Protein AF-A0A357ZXC1-F1 (afdb_monomer_lite)

Radius of gyration: 16.06 Å; chains: 1; bounding box: 36×39×37 Å

Structure (mmCIF, N/CA/C/O backbone):
data_AF-A0A357ZXC1-F1
#
_entry.id   AF-A0A357ZXC1-F1
#
loop_
_atom_site.group_PDB
_atom_site.id
_atom_site.type_symbol
_atom_site.label_atom_id
_atom_site.label_alt_id
_atom_site.label_comp_id
_atom_site.label_asym_id
_atom_site.label_entity_id
_atom_site.label_seq_id
_atom_site.pdbx_PDB_ins_code
_atom_site.Cartn_x
_atom_site.Cartn_y
_atom_site.Cartn_z
_atom_site.occupancy
_atom_site.B_iso_or_equiv
_atom_site.auth_seq_id
_atom_site.auth_comp_id
_atom_site.auth_asym_id
_atom_site.auth_atom_id
_atom_site.pdbx_PDB_model_num
ATOM 1 N N . MET A 1 1 ? -5.281 17.455 4.043 1.00 81.44 1 MET A N 1
ATOM 2 C CA . MET A 1 1 ? -5.307 15.978 4.121 1.00 81.44 1 MET A CA 1
ATOM 3 C C . MET A 1 1 ? -6.714 15.536 3.765 1.00 81.44 1 MET A C 1
ATOM 5 O O . MET A 1 1 ? -7.641 16.055 4.370 1.00 81.44 1 MET A O 1
ATOM 9 N N . ARG A 1 2 ? -6.877 14.671 2.762 1.00 89.44 2 ARG A N 1
ATOM 10 C CA . ARG A 1 2 ? -8.173 14.086 2.393 1.00 89.44 2 ARG A CA 1
ATOM 11 C C . ARG A 1 2 ? -8.197 12.645 2.894 1.00 89.44 2 ARG A C 1
ATOM 13 O O . ARG A 1 2 ? -7.183 11.958 2.788 1.00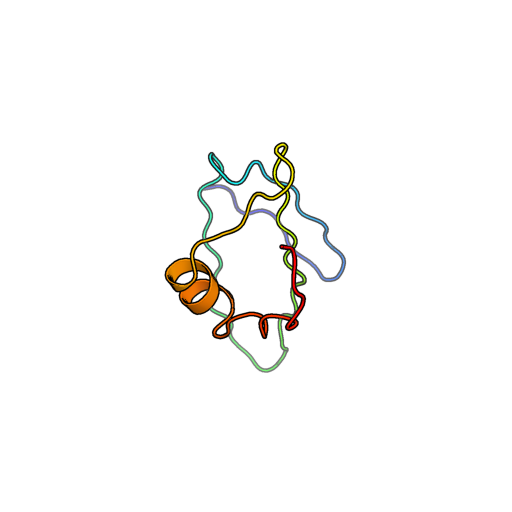 89.44 2 ARG A O 1
ATOM 20 N N . THR A 1 3 ? -9.318 12.226 3.463 1.00 92.19 3 THR A N 1
ATOM 21 C CA . THR A 1 3 ? -9.526 10.852 3.923 1.00 92.19 3 THR A CA 1
ATOM 22 C C . THR A 1 3 ? -10.516 10.198 2.980 1.00 92.19 3 THR A C 1
ATOM 24 O O . THR A 1 3 ? -11.629 10.699 2.831 1.00 92.19 3 THR A O 1
ATOM 27 N N . GLU A 1 4 ? -10.117 9.099 2.349 1.00 91.81 4 GLU A N 1
ATOM 28 C CA . GLU A 1 4 ? -11.050 8.287 1.574 1.00 91.81 4 GLU A CA 1
ATOM 29 C C . GLU A 1 4 ? -11.738 7.273 2.492 1.00 91.81 4 GLU A C 1
ATOM 31 O O . GLU A 1 4 ? -11.059 6.637 3.307 1.00 91.81 4 GLU A O 1
ATOM 36 N N . PRO A 1 5 ? -13.064 7.096 2.380 1.00 90.69 5 PRO A N 1
ATOM 37 C CA . PRO A 1 5 ? -13.751 6.030 3.086 1.00 90.69 5 PRO A CA 1
ATOM 38 C C . PRO A 1 5 ? -13.284 4.672 2.553 1.00 90.69 5 PRO A C 1
ATOM 40 O O . PRO A 1 5 ? -13.246 4.440 1.346 1.00 90.69 5 PRO A O 1
ATOM 43 N N . MET A 1 6 ? -12.956 3.763 3.468 1.00 91.94 6 MET A N 1
ATOM 44 C CA . MET A 1 6 ? -12.576 2.390 3.151 1.00 91.94 6 MET A CA 1
ATOM 45 C C . MET A 1 6 ? -13.439 1.447 3.987 1.00 91.94 6 MET A C 1
ATOM 47 O O . MET A 1 6 ? -13.243 1.311 5.194 1.00 91.94 6 MET A O 1
ATOM 51 N N . THR A 1 7 ? -14.420 0.824 3.341 1.00 93.31 7 THR A N 1
ATOM 52 C CA . THR A 1 7 ? -15.312 -0.177 3.937 1.00 93.31 7 THR A CA 1
ATOM 53 C C . THR A 1 7 ? -14.964 -1.565 3.394 1.00 93.31 7 THR A C 1
ATOM 55 O O . THR A 1 7 ? -14.269 -1.672 2.379 1.00 93.31 7 THR A O 1
ATOM 58 N N . PRO A 1 8 ? -15.427 -2.661 4.023 1.00 95.12 8 PRO A N 1
ATOM 59 C CA . PRO A 1 8 ? -15.285 -3.989 3.435 1.00 95.12 8 PRO A CA 1
ATOM 60 C C . P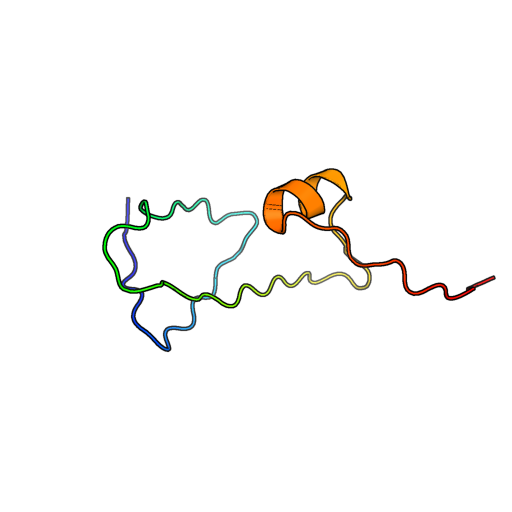RO A 1 8 ? -15.790 -4.009 1.983 1.00 95.12 8 PRO A C 1
ATOM 62 O O . PRO A 1 8 ? -16.877 -3.514 1.694 1.00 95.12 8 PRO A O 1
ATOM 65 N N . GLY A 1 9 ? -14.971 -4.533 1.067 1.00 95.44 9 GLY A N 1
ATOM 66 C CA . GLY A 1 9 ? -15.265 -4.571 -0.370 1.00 95.44 9 GLY A CA 1
ATOM 67 C C . GLY A 1 9 ? -14.832 -3.340 -1.179 1.00 95.44 9 GLY A C 1
ATOM 68 O O . GLY A 1 9 ? -14.919 -3.378 -2.404 1.00 95.44 9 GLY A O 1
ATOM 69 N N . THR A 1 10 ? -14.330 -2.267 -0.557 1.00 96.19 10 THR A N 1
ATOM 70 C CA . THR A 1 10 ? -13.800 -1.112 -1.301 1.00 96.19 10 THR A CA 1
ATOM 71 C C . THR A 1 10 ? -12.545 -1.491 -2.094 1.00 96.19 10 THR A C 1
ATOM 73 O O . THR A 1 10 ? -11.565 -1.973 -1.526 1.00 96.19 10 THR A O 1
ATOM 76 N N . LEU A 1 11 ? -12.542 -1.189 -3.396 1.00 95.50 11 LEU A N 1
ATOM 77 C CA . LEU A 1 11 ? -11.350 -1.202 -4.242 1.00 95.50 11 LEU A CA 1
ATOM 78 C C . LEU A 1 11 ? -10.822 0.229 -4.409 1.00 95.50 11 LEU A C 1
ATOM 80 O O . LEU A 1 11 ? -11.527 1.100 -4.914 1.00 95.50 11 LEU A O 1
ATOM 84 N N . MET A 1 12 ? -9.573 0.463 -4.006 1.00 93.94 12 MET A N 1
ATOM 85 C CA . MET A 1 12 ? -8.898 1.753 -4.158 1.00 93.94 12 MET A CA 1
ATOM 86 C C . MET A 1 12 ? -7.763 1.639 -5.176 1.00 93.94 12 MET A C 1
ATOM 88 O O . MET A 1 12 ? -6.890 0.785 -5.034 1.00 93.94 12 MET A O 1
ATOM 92 N N . LEU A 1 13 ? -7.757 2.520 -6.180 1.00 93.12 13 LEU A N 1
ATOM 93 C CA . LEU A 1 13 ? -6.680 2.643 -7.165 1.00 93.12 13 LEU A CA 1
ATOM 94 C C . LEU A 1 13 ? -5.999 3.998 -6.997 1.00 93.12 13 LEU A C 1
ATOM 96 O O . LEU A 1 13 ? -6.659 5.034 -6.940 1.00 93.12 13 LEU A O 1
ATOM 100 N N . PHE A 1 14 ? -4.671 3.994 -6.955 1.00 91.12 14 PHE A N 1
ATOM 101 C CA . PHE A 1 14 ? -3.872 5.210 -6.865 1.00 91.12 14 PHE A CA 1
ATOM 102 C C . PHE A 1 14 ? -2.562 5.060 -7.640 1.00 91.12 14 PHE A C 1
ATOM 104 O O . PHE A 1 14 ? -2.027 3.963 -7.795 1.00 91.12 14 PHE A O 1
ATOM 111 N N . ASN A 1 15 ? -2.021 6.180 -8.126 1.00 91.00 15 ASN A N 1
ATOM 112 C CA . ASN A 1 15 ? -0.736 6.195 -8.818 1.00 91.00 15 ASN A CA 1
ATOM 113 C C . ASN A 1 15 ? 0.399 6.180 -7.784 1.00 91.00 15 ASN A C 1
ATOM 115 O O . ASN A 1 15 ? 0.768 7.229 -7.249 1.00 91.00 15 ASN A O 1
ATOM 119 N N . GLY A 1 16 ? 0.924 4.989 -7.481 1.00 86.00 16 GLY A N 1
ATOM 120 C CA . GLY A 1 16 ? 1.814 4.745 -6.341 1.00 86.00 16 GLY A CA 1
ATOM 121 C C . GLY A 1 16 ? 2.977 5.731 -6.194 1.00 86.00 16 GLY A C 1
ATOM 122 O O . GLY A 1 16 ? 3.225 6.203 -5.087 1.00 86.00 16 GLY A O 1
ATOM 123 N N . ARG A 1 17 ? 3.646 6.116 -7.292 1.00 85.94 17 ARG A N 1
ATOM 124 C CA . ARG A 1 17 ? 4.815 7.017 -7.240 1.00 85.94 17 ARG A CA 1
ATOM 125 C C . ARG A 1 17 ? 4.476 8.432 -6.756 1.00 85.94 17 ARG A C 1
ATOM 127 O O . ARG A 1 17 ? 5.335 9.091 -6.181 1.00 85.94 17 ARG A O 1
ATOM 134 N N . TRP A 1 18 ? 3.242 8.879 -6.969 1.00 86.81 18 TRP A N 1
ATOM 135 C CA . TRP A 1 18 ? 2.802 10.254 -6.699 1.00 86.81 18 TRP A CA 1
ATOM 136 C C . TRP A 1 18 ? 1.711 10.342 -5.628 1.00 86.81 18 TRP A C 1
ATOM 138 O O . TRP A 1 18 ? 1.168 11.415 -5.384 1.00 86.81 18 TRP A O 1
ATOM 148 N N . SER A 1 19 ? 1.388 9.222 -4.978 1.00 87.31 19 SER A N 1
ATOM 149 C CA . SER A 1 19 ? 0.273 9.118 -4.032 1.00 87.31 19 SER A CA 1
ATOM 150 C C . SER A 1 19 ? 0.782 8.831 -2.626 1.00 87.31 19 SER A C 1
ATOM 152 O O . SER A 1 19 ? 0.630 7.721 -2.111 1.00 87.31 19 SER A O 1
ATOM 154 N N . MET A 1 20 ? 1.410 9.824 -1.992 1.00 91.38 20 MET A N 1
ATOM 155 C CA . MET A 1 20 ? 1.781 9.706 -0.582 1.00 91.38 20 MET A CA 1
ATOM 156 C C . MET A 1 20 ? 0.517 9.535 0.268 1.00 91.38 20 MET A C 1
ATOM 158 O O . MET A 1 20 ? -0.396 10.357 0.215 1.00 91.38 20 MET A O 1
ATOM 162 N N . HIS A 1 21 ? 0.471 8.465 1.055 1.00 92.19 21 HIS A N 1
ATOM 163 C CA . HIS A 1 21 ? -0.670 8.126 1.896 1.00 92.19 21 HIS A CA 1
ATOM 164 C C . HIS A 1 21 ? -0.200 7.573 3.240 1.00 92.19 21 HIS A C 1
ATOM 166 O O . HIS A 1 21 ? 0.924 7.094 3.383 1.00 92.19 21 HIS A O 1
ATOM 172 N N . ARG A 1 22 ? -1.084 7.648 4.233 1.00 92.56 22 ARG A N 1
ATOM 173 C CA . ARG A 1 22 ? -0.909 7.024 5.545 1.00 92.56 22 ARG A CA 1
ATOM 174 C C . ARG A 1 22 ? -2.208 6.346 5.951 1.00 92.56 22 ARG A C 1
ATOM 176 O O . ARG A 1 22 ? -3.282 6.832 5.601 1.00 92.56 22 ARG A O 1
ATOM 183 N N . VAL A 1 23 ? -2.100 5.273 6.719 1.00 92.44 23 VAL A N 1
ATOM 184 C CA . VAL A 1 23 ? -3.242 4.606 7.353 1.00 92.44 23 VAL A CA 1
ATOM 185 C C . VAL A 1 23 ? -3.278 4.953 8.838 1.00 92.44 23 VAL A C 1
ATOM 187 O O . VAL A 1 23 ? -2.252 5.299 9.424 1.00 92.44 23 VAL A O 1
ATOM 190 N N . THR A 1 24 ? -4.460 4.896 9.446 1.00 92.25 24 THR A N 1
ATOM 191 C CA . THR A 1 24 ? -4.582 4.967 10.907 1.00 92.25 24 THR A CA 1
ATOM 192 C C . THR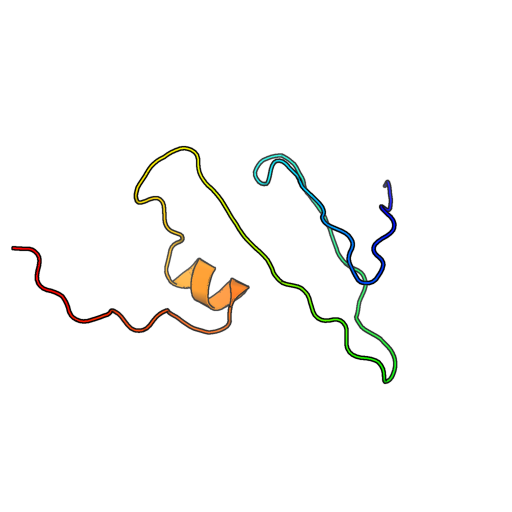 A 1 24 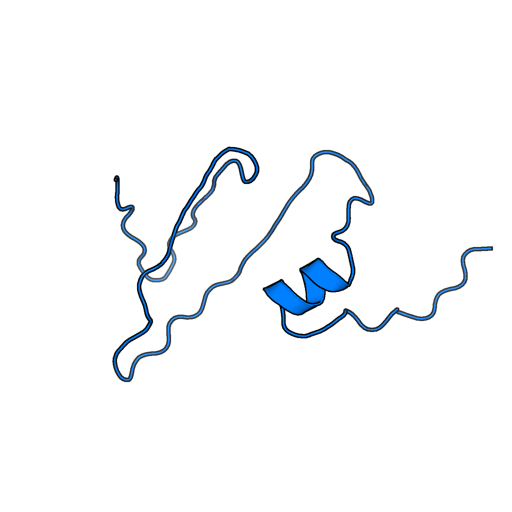? -4.030 3.693 11.541 1.00 92.25 24 THR A C 1
ATOM 194 O O . THR A 1 24 ? -4.014 2.640 10.894 1.00 92.25 24 THR A O 1
ATOM 197 N N . LEU A 1 25 ? -3.640 3.774 12.815 1.00 93.81 25 LEU A N 1
ATOM 198 C CA . LEU A 1 25 ? -3.376 2.585 13.621 1.00 93.81 25 LEU A CA 1
ATOM 199 C C . LEU A 1 25 ? -4.621 1.675 13.627 1.00 93.81 25 LEU A C 1
ATOM 201 O O . LEU A 1 25 ? -5.753 2.155 13.490 1.00 93.81 25 LEU A O 1
ATOM 205 N N . ILE A 1 26 ? -4.401 0.363 13.708 1.00 92.50 26 ILE A N 1
ATOM 206 C CA . ILE A 1 26 ? -5.476 -0.614 13.895 1.00 92.50 26 ILE A CA 1
ATOM 207 C C . ILE A 1 26 ? -5.779 -0.695 15.391 1.00 92.50 26 ILE A C 1
ATOM 209 O O . ILE A 1 26 ? -4.867 -0.906 16.185 1.00 92.50 26 ILE A O 1
ATOM 213 N N . GLU A 1 27 ? -7.047 -0.531 15.755 1.00 94.31 27 GLU A N 1
ATOM 214 C CA . GLU A 1 27 ? -7.538 -0.545 17.136 1.00 94.31 27 GLU A CA 1
ATOM 215 C C . GLU A 1 27 ? -8.798 -1.425 17.225 1.00 94.31 27 GLU A C 1
ATOM 217 O O . GLU A 1 27 ? -9.544 -1.535 16.247 1.00 94.31 27 GLU A O 1
ATOM 222 N N . GLY A 1 28 ? -9.045 -2.023 18.396 1.00 95.62 28 GLY A N 1
ATOM 223 C CA . GLY A 1 28 ? -10.199 -2.891 18.662 1.00 95.62 28 GLY A CA 1
ATOM 224 C C . GLY A 1 28 ? -10.015 -4.357 18.246 1.00 95.62 28 GLY A C 1
ATOM 225 O O . GLY A 1 28 ? -8.945 -4.767 17.800 1.00 95.62 28 GLY A O 1
ATOM 226 N N . ASP A 1 29 ? -11.085 -5.142 18.399 1.00 96.75 29 ASP A N 1
ATOM 227 C CA . ASP A 1 29 ? -11.036 -6.611 18.284 1.00 96.75 29 ASP A CA 1
ATOM 228 C C . ASP A 1 29 ? -11.357 -7.143 16.876 1.00 96.75 29 ASP A C 1
ATOM 230 O O . ASP A 1 29 ? -11.207 -8.335 16.600 1.00 96.75 29 ASP A O 1
ATOM 234 N N . VAL A 1 30 ? -11.817 -6.278 15.964 1.00 93.75 30 VAL A N 1
ATOM 235 C CA . VAL A 1 30 ? -12.180 -6.674 14.596 1.00 93.75 30 VAL A CA 1
ATOM 236 C C . VAL A 1 30 ? -10.974 -6.499 13.666 1.00 93.75 30 VAL A C 1
ATOM 238 O O . VAL A 1 30 ? -10.513 -5.371 13.469 1.00 93.75 30 VAL A O 1
ATOM 241 N N . PRO A 1 31 ? -10.464 -7.571 13.034 1.00 93.81 31 PRO A N 1
ATOM 242 C CA . PRO A 1 31 ? -9.313 -7.472 12.145 1.00 93.81 31 PRO A CA 1
ATOM 243 C C . PRO A 1 31 ? -9.643 -6.719 10.847 1.00 93.81 31 PRO A C 1
ATOM 245 O O . PRO A 1 31 ? -10.711 -6.884 10.254 1.00 93.81 31 PRO A O 1
ATOM 248 N N . ARG A 1 32 ? -8.677 -5.935 10.348 1.00 93.12 32 ARG A N 1
ATOM 249 C CA . ARG A 1 32 ? -8.731 -5.283 9.029 1.00 93.12 32 ARG A CA 1
ATOM 250 C C . ARG A 1 32 ? -7.886 -6.065 8.023 1.00 93.12 32 ARG A C 1
ATOM 252 O O . ARG A 1 32 ? -6.668 -5.908 7.985 1.00 93.12 32 ARG A O 1
ATOM 259 N N . TYR A 1 33 ? -8.530 -6.868 7.182 1.00 93.81 33 TYR A N 1
ATOM 260 C CA . TYR A 1 33 ? -7.856 -7.568 6.086 1.00 93.81 33 TYR A CA 1
ATOM 261 C C . TYR A 1 33 ? -7.806 -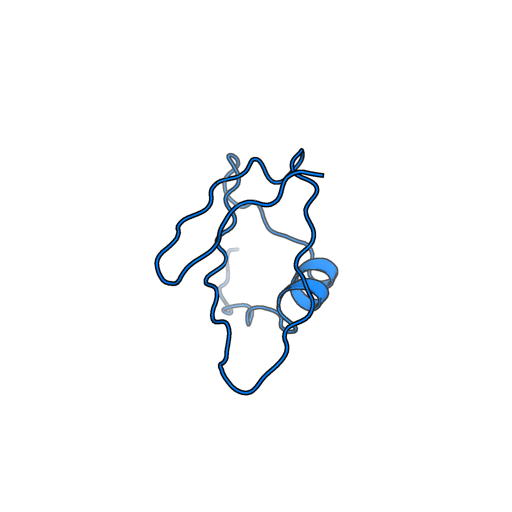6.709 4.820 1.00 93.81 33 TYR A C 1
ATOM 263 O O . TYR A 1 33 ? -8.808 -6.118 4.423 1.00 93.81 33 TYR A O 1
ATOM 271 N N . VAL A 1 34 ? -6.637 -6.657 4.176 1.00 93.19 34 VAL A N 1
ATOM 272 C CA . VAL A 1 34 ? -6.412 -5.916 2.928 1.00 93.19 34 VAL A CA 1
ATOM 273 C C . VAL A 1 34 ? -5.600 -6.782 1.974 1.00 93.19 34 VAL A C 1
ATOM 275 O O . VAL A 1 34 ? -4.529 -7.268 2.332 1.00 93.19 34 VAL A O 1
ATOM 278 N N . ALA A 1 35 ? -6.091 -6.940 0.747 1.00 93.19 35 ALA A N 1
ATOM 279 C CA . ALA A 1 35 ? -5.282 -7.427 -0.360 1.00 93.19 35 ALA A CA 1
ATOM 280 C C . ALA A 1 35 ? -4.615 -6.223 -1.035 1.00 93.19 35 ALA A C 1
ATOM 282 O O . ALA A 1 35 ? -5.302 -5.310 -1.492 1.00 93.19 35 ALA A O 1
ATOM 283 N N . LEU A 1 36 ? -3.282 -6.212 -1.079 1.00 90.50 36 LEU A N 1
ATOM 284 C CA . LEU A 1 36 ? -2.516 -5.160 -1.738 1.00 90.50 36 LEU A CA 1
ATOM 285 C C . LEU A 1 36 ? -1.880 -5.712 -3.010 1.00 90.50 36 LEU A C 1
ATOM 287 O O . LEU A 1 36 ? -1.049 -6.618 -2.954 1.00 90.50 36 LEU A O 1
ATOM 291 N N . LEU A 1 37 ? -2.261 -5.133 -4.143 1.00 90.75 37 LEU A N 1
ATOM 292 C CA . LEU A 1 37 ? -1.708 -5.441 -5.455 1.00 90.75 37 LEU A CA 1
ATOM 293 C C . LEU A 1 37 ? -0.900 -4.235 -5.936 1.00 90.75 37 LEU A C 1
ATOM 295 O O . LEU A 1 37 ? -1.334 -3.093 -5.785 1.00 90.75 37 LEU A O 1
ATOM 299 N N . ALA A 1 38 ? 0.273 -4.491 -6.508 1.00 89.19 38 ALA A N 1
ATOM 300 C CA . ALA A 1 38 ? 1.117 -3.470 -7.112 1.00 89.19 38 ALA A CA 1
ATOM 301 C C . ALA A 1 38 ? 1.400 -3.859 -8.564 1.00 89.19 38 ALA A C 1
ATOM 303 O O . ALA A 1 38 ? 1.720 -5.013 -8.841 1.00 89.19 38 ALA A O 1
ATOM 304 N N . TYR A 1 39 ? 1.283 -2.892 -9.471 1.00 90.31 39 TYR A N 1
ATOM 305 C CA . TYR A 1 39 ? 1.493 -3.081 -10.902 1.00 90.31 39 TYR A CA 1
ATOM 306 C C . TYR A 1 39 ? 2.494 -2.051 -11.413 1.00 90.31 39 TYR A C 1
ATOM 308 O O . TYR A 1 39 ? 2.461 -0.892 -10.994 1.00 90.31 39 TYR A O 1
ATOM 316 N N . ASP A 1 40 ? 3.350 -2.479 -12.334 1.00 91.56 40 ASP A N 1
ATOM 317 C CA . ASP A 1 40 ? 4.227 -1.608 -13.111 1.00 91.56 40 ASP A CA 1
ATOM 318 C C . ASP A 1 40 ? 3.871 -1.742 -14.597 1.00 91.56 40 ASP A C 1
ATOM 320 O O . ASP A 1 40 ? 3.304 -2.747 -15.029 1.00 91.56 40 ASP A O 1
ATOM 324 N N . THR A 1 41 ? 4.183 -0.721 -15.387 1.00 92.06 41 THR A N 1
ATOM 325 C CA . THR A 1 41 ? 4.007 -0.753 -16.841 1.00 92.06 41 THR A CA 1
ATOM 326 C C . THR A 1 41 ? 5.142 -1.498 -17.544 1.00 92.06 41 THR A C 1
ATOM 328 O O . THR A 1 41 ? 5.012 -1.831 -18.722 1.00 92.06 41 THR A O 1
ATOM 331 N N . LYS A 1 42 ? 6.250 -1.776 -16.846 1.00 94.44 42 LYS A N 1
ATOM 332 C CA . LYS A 1 42 ? 7.400 -2.514 -17.374 1.00 94.44 42 LYS A CA 1
ATOM 333 C C . LYS A 1 42 ? 7.391 -3.982 -16.924 1.00 94.44 42 LYS A C 1
ATOM 335 O O . LYS A 1 42 ? 7.388 -4.241 -15.714 1.00 94.44 42 LYS A O 1
ATOM 340 N N . PRO A 1 43 ? 7.467 -4.946 -17.862 1.00 93.81 43 PRO A N 1
ATOM 341 C CA . PRO A 1 43 ? 7.619 -6.361 -17.535 1.00 93.81 43 PRO A CA 1
ATOM 342 C C . PRO A 1 43 ? 8.865 -6.636 -16.688 1.00 93.81 43 PRO A C 1
ATOM 344 O O . PRO A 1 43 ? 9.886 -5.970 -16.847 1.00 93.81 43 PRO A O 1
ATOM 347 N N . GLY A 1 44 ? 8.780 -7.631 -15.801 1.00 90.62 44 GLY A N 1
ATOM 348 C CA . GLY A 1 44 ? 9.903 -8.053 -14.955 1.00 90.62 44 GLY A CA 1
ATOM 349 C C . GLY A 1 44 ? 10.293 -7.062 -13.855 1.00 90.62 44 GLY A C 1
ATOM 350 O O . GLY A 1 44 ? 11.289 -7.284 -13.173 1.00 90.62 44 GLY A O 1
ATOM 351 N N . THR A 1 45 ? 9.535 -5.977 -13.665 1.00 92.50 45 THR A N 1
ATOM 352 C CA . THR A 1 45 ? 9.804 -5.041 -12.573 1.00 92.50 45 THR A CA 1
ATOM 353 C C . THR A 1 45 ? 9.548 -5.710 -11.237 1.00 92.50 45 THR A C 1
ATOM 355 O O . THR A 1 45 ? 8.454 -6.213 -10.979 1.00 92.50 45 THR A O 1
ATOM 358 N N . ASP A 1 46 ? 10.551 -5.654 -10.370 1.00 91.31 46 ASP A N 1
ATOM 359 C CA . ASP A 1 46 ? 10.473 -6.199 -9.028 1.00 91.31 46 ASP A CA 1
ATOM 360 C C . ASP A 1 46 ? 11.129 -5.250 -8.018 1.00 91.31 46 ASP A C 1
ATOM 362 O O . ASP A 1 46 ? 11.985 -4.423 -8.340 1.00 91.31 46 ASP A O 1
ATOM 366 N N . SER A 1 47 ? 10.683 -5.347 -6.772 1.00 88.81 47 SER A N 1
ATOM 367 C CA . SER A 1 47 ? 11.269 -4.632 -5.647 1.00 88.81 47 SER A CA 1
ATOM 368 C C . SER A 1 47 ? 12.552 -5.318 -5.179 1.00 88.81 47 SER A C 1
ATOM 370 O O . SER A 1 47 ? 12.695 -6.537 -5.266 1.00 88.81 47 SER A O 1
ATOM 372 N N . THR A 1 48 ? 13.471 -4.538 -4.613 1.00 92.19 48 THR A N 1
ATOM 373 C CA . THR A 1 48 ? 14.660 -5.092 -3.955 1.00 92.19 48 THR A CA 1
ATOM 374 C C . THR A 1 48 ? 14.271 -5.957 -2.755 1.00 92.19 48 THR A C 1
ATOM 376 O O . THR A 1 48 ? 13.214 -5.756 -2.147 1.00 92.19 48 THR A O 1
ATOM 379 N N . ASP A 1 49 ? 15.147 -6.878 -2.362 1.00 94.44 49 ASP A N 1
ATOM 380 C CA . ASP A 1 49 ? 14.912 -7.769 -1.220 1.00 94.44 49 ASP A CA 1
ATOM 381 C C . ASP A 1 49 ? 14.677 -7.001 0.085 1.00 94.44 49 ASP A C 1
ATOM 383 O O . ASP A 1 49 ? 13.742 -7.306 0.825 1.00 94.44 49 ASP A O 1
ATOM 387 N N . THR A 1 50 ? 15.433 -5.926 0.327 1.00 95.56 50 THR A N 1
ATOM 388 C CA . THR A 1 50 ? 15.219 -5.029 1.475 1.00 95.56 50 THR A CA 1
ATOM 389 C C . THR A 1 50 ? 13.797 -4.468 1.499 1.00 95.56 50 THR A C 1
ATOM 391 O O . THR A 1 50 ? 13.151 -4.420 2.547 1.00 95.56 50 THR A O 1
ATOM 394 N N . LEU A 1 51 ? 13.281 -4.063 0.335 1.00 91.94 51 LEU A N 1
ATOM 395 C CA . LEU A 1 51 ? 11.953 -3.474 0.224 1.00 91.94 51 LEU A CA 1
ATOM 396 C C . LEU A 1 51 ? 10.850 -4.533 0.358 1.00 91.94 51 LEU A C 1
ATOM 398 O O . LEU A 1 51 ? 9.814 -4.261 0.964 1.00 91.94 51 LEU A O 1
ATOM 402 N N . LYS A 1 52 ? 11.082 -5.751 -0.144 1.00 92.44 52 LYS A N 1
ATOM 403 C CA . LYS A 1 52 ? 10.187 -6.901 0.054 1.00 92.44 52 LYS A CA 1
ATOM 404 C C . LYS A 1 52 ? 10.094 -7.287 1.528 1.00 92.44 52 LYS A C 1
ATOM 406 O O . LYS A 1 52 ? 8.987 -7.427 2.041 1.00 92.44 52 LYS A O 1
ATOM 411 N N . MET A 1 53 ? 11.226 -7.370 2.228 1.00 94.06 53 MET A N 1
ATOM 412 C CA . MET A 1 53 ? 11.247 -7.644 3.666 1.00 94.06 53 MET A CA 1
ATOM 413 C C . MET A 1 53 ? 10.523 -6.560 4.461 1.00 94.06 53 MET A C 1
ATOM 415 O O . MET A 1 53 ? 9.696 -6.881 5.308 1.00 94.06 53 MET A O 1
ATOM 419 N N . SER A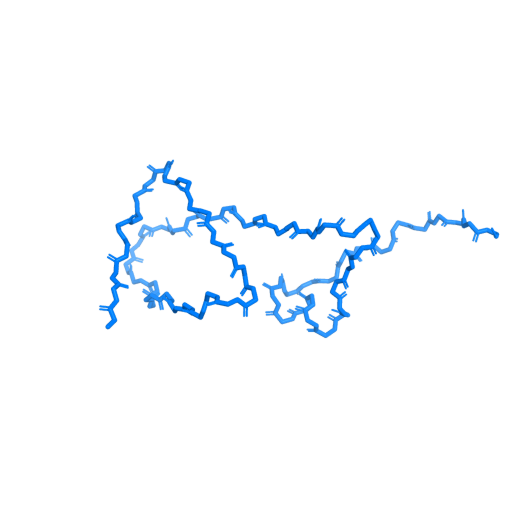 1 54 ? 10.760 -5.283 4.151 1.00 92.38 54 SER A N 1
ATOM 420 C CA . SER A 1 54 ? 10.073 -4.179 4.829 1.00 92.38 54 SER A CA 1
ATOM 421 C C . SER A 1 54 ? 8.555 -4.175 4.598 1.00 92.38 54 SER A C 1
ATOM 423 O O . SER A 1 54 ? 7.817 -3.807 5.508 1.00 92.38 54 SER A O 1
ATOM 425 N N . ARG A 1 55 ? 8.077 -4.566 3.409 1.00 88.88 55 ARG A N 1
ATOM 426 C CA . ARG A 1 55 ? 6.641 -4.554 3.066 1.00 88.88 55 ARG A CA 1
ATOM 427 C C . ARG A 1 55 ? 5.892 -5.803 3.512 1.00 88.88 55 ARG A C 1
ATOM 429 O O . ARG A 1 55 ? 4.753 -5.702 3.952 1.00 88.88 55 ARG A O 1
ATOM 436 N N . TYR A 1 56 ? 6.501 -6.972 3.339 1.00 88.88 56 TYR A N 1
ATOM 437 C CA . TYR A 1 56 ? 5.824 -8.263 3.474 1.00 88.88 56 TYR A CA 1
ATOM 438 C C . TYR A 1 56 ? 6.349 -9.107 4.638 1.00 88.88 56 TYR A C 1
ATOM 440 O O . TYR A 1 56 ? 5.752 -10.137 4.951 1.00 88.88 56 TYR A O 1
ATOM 448 N N . GLY A 1 57 ? 7.476 -8.720 5.247 1.00 92.25 57 GLY A N 1
ATOM 449 C CA . GLY A 1 57 ? 8.152 -9.493 6.293 1.00 92.25 57 GLY A CA 1
ATOM 450 C C . GLY A 1 57 ? 8.787 -10.796 5.801 1.00 92.25 57 GLY A C 1
ATOM 451 O O . GLY A 1 57 ? 9.259 -11.586 6.612 1.00 92.25 57 GLY A O 1
ATOM 452 N N . ARG A 1 58 ? 8.779 -11.047 4.487 1.00 91.38 58 ARG A N 1
ATOM 453 C CA . ARG A 1 58 ? 9.287 -12.271 3.863 1.00 91.38 58 ARG A CA 1
ATOM 454 C C . ARG A 1 58 ? 9.777 -12.003 2.448 1.00 91.38 58 ARG A C 1
ATOM 456 O O . ARG A 1 58 ? 9.254 -11.124 1.761 1.00 91.38 58 ARG A O 1
ATOM 463 N N . LEU A 1 59 ? 10.728 -12.814 2.001 1.00 91.56 59 LEU A N 1
ATOM 464 C CA . LEU A 1 59 ? 11.041 -12.960 0.586 1.00 91.56 59 LEU A CA 1
ATOM 465 C C . LEU A 1 59 ? 10.144 -14.047 -0.001 1.00 91.56 59 LEU A C 1
ATOM 467 O O . LEU A 1 59 ? 9.749 -14.985 0.695 1.00 91.56 59 LEU A O 1
ATOM 471 N N . ALA A 1 60 ? 9.820 -13.925 -1.285 1.00 81.88 60 ALA A N 1
ATOM 472 C CA . ALA A 1 60 ? 9.357 -15.097 -2.005 1.00 81.88 60 ALA A CA 1
ATOM 473 C C . ALA A 1 60 ? 10.489 -16.129 -1.948 1.00 81.88 60 ALA A C 1
ATOM 475 O O . ALA A 1 60 ? 11.652 -15.770 -2.149 1.00 81.88 60 ALA A O 1
ATOM 476 N N . HIS A 1 61 ? 10.169 -17.392 -1.662 1.00 70.62 61 HIS A N 1
ATOM 477 C CA . HIS A 1 61 ? 11.127 -18.448 -1.955 1.00 70.62 61 HIS A CA 1
ATOM 478 C C . HIS A 1 61 ? 11.485 -18.303 -3.430 1.00 70.62 61 HIS A C 1
ATOM 480 O O . HIS A 1 61 ? 10.581 -18.253 -4.268 1.00 70.62 61 HIS A O 1
ATOM 486 N N . GLN A 1 62 ? 12.779 -18.170 -3.737 1.00 56.44 62 GLN A N 1
ATOM 487 C CA . GLN A 1 62 ? 13.225 -18.339 -5.109 1.00 56.44 62 GLN A CA 1
ATOM 488 C C . GLN A 1 62 ? 12.719 -19.717 -5.517 1.00 56.44 62 GLN A C 1
ATOM 490 O O . GLN A 1 62 ? 13.136 -20.731 -4.955 1.00 56.44 62 GLN A O 1
ATOM 495 N N . ALA A 1 63 ? 11.731 -19.756 -6.406 1.00 48.44 63 ALA A N 1
ATOM 496 C CA . ALA A 1 63 ? 11.436 -20.982 -7.105 1.00 48.44 63 ALA A CA 1
ATOM 497 C C . ALA A 1 63 ? 12.724 -21.285 -7.868 1.00 48.44 63 ALA A C 1
ATOM 499 O O . ALA A 1 63 ? 13.057 -20.567 -8.808 1.00 48.44 63 ALA A O 1
ATOM 500 N N . ASN A 1 64 ? 13.503 -22.250 -7.374 1.00 42.50 64 ASN A N 1
ATOM 501 C CA . ASN A 1 64 ? 14.653 -22.777 -8.087 1.00 42.50 64 ASN A CA 1
ATOM 502 C C . ASN A 1 64 ? 14.194 -23.098 -9.509 1.00 42.50 64 ASN A C 1
ATOM 504 O O . ASN A 1 64 ? 13.339 -23.959 -9.714 1.00 42.50 64 ASN A O 1
ATOM 508 N N . GLY A 1 65 ? 14.739 -22.363 -10.463 1.00 43.31 65 GLY A N 1
ATOM 509 C CA . GLY A 1 65 ? 14.413 -22.481 -11.866 1.00 43.31 65 GLY A CA 1
ATOM 510 C C . GLY A 1 65 ? 15.538 -21.843 -12.645 1.00 43.31 65 GLY A C 1
ATOM 511 O O . GLY A 1 65 ? 15.527 -20.633 -12.855 1.00 43.31 65 GLY A O 1
ATOM 512 N N . ASP A 1 66 ? 16.510 -22.679 -13.004 1.00 47.31 66 ASP A N 1
ATOM 513 C CA . ASP A 1 66 ? 17.407 -22.463 -14.129 1.00 47.31 66 ASP A CA 1
ATOM 514 C C . ASP A 1 66 ? 16.704 -21.666 -15.229 1.00 47.31 66 ASP A C 1
ATOM 516 O O . ASP A 1 66 ? 15.745 -22.130 -15.847 1.00 47.31 66 ASP A O 1
ATOM 520 N N . ILE A 1 67 ? 17.237 -20.487 -15.505 1.00 49.12 67 ILE A N 1
ATOM 521 C CA . ILE A 1 67 ? 17.379 -20.044 -16.879 1.00 49.12 67 ILE A CA 1
ATOM 522 C C . ILE A 1 67 ? 18.861 -19.743 -17.059 1.00 49.12 67 ILE A C 1
ATOM 524 O O . ILE A 1 67 ? 19.378 -18.729 -16.593 1.00 49.12 67 ILE A O 1
ATOM 528 N N . SER A 1 68 ? 19.530 -20.728 -17.657 1.00 41.72 68 SER A N 1
ATOM 529 C CA . SER A 1 68 ? 20.723 -20.540 -18.481 1.00 41.72 68 SER A CA 1
ATOM 530 C C . SER A 1 68 ? 20.674 -19.245 -19.286 1.00 41.72 68 SER A C 1
ATOM 532 O O . SER A 1 68 ? 19.585 -18.984 -19.856 1.00 41.72 68 SER A O 1
#

Secondary structure (DSSP, 8-state):
-------TT------GGG-----PPP-SSS----------SSTT----HHHHHHHHSSPPP-------

pLDDT: mean 86.86, std 14.11, range [41.72, 96.75]

Sequence (68 aa):
MRTEPMTPGTLMLFNGRWSMHRVTLIEGDVPRYVALLAYDTKPGTDSTDTLKMSRYGRLAHQANGDIS

Foldseek 3Di:
DDDDDDDPPDDDDDDVVPDDDDDDDDDDDDDDDDDDDDDDPDPPDDDDPVVCCVPPVDDDPPPPDDDD

=== Feature glossary ===
A reading guide for the features in this record.

Start from the sequence.

  · Sequence gives the chain of amino acids in standard one-letter code (A=alanine, C=cysteine, …, Y=tyrosine), read N→C. It is the only feature that is directly encoded by the gene; all structural features are derived from the folded form of this sequence.

Fold it, and you get atomic coordinates and the backbone conformation that goes with them.

  · Structure coordinates are given as an mmCIF _atom_site loop: one row per atom with element, residue name, chain id, sequence number, and x/y/z position in Å. Only the four main-chain atoms per residue are included here; side chains are omitted to keep the record compact.

  · Backbone dihedral angles. Every residue except chain termini has a φ (preceding-C → N → Cα → C) and a ψ (N → Cα → C → next-N). They are reported in degrees following the IUPAC sign convention. Secondary structure is essentially a statement about which (φ, ψ) basin each residue occupies.

  · Eight-state secondary structure (DSSP): H is the canonical α-helix, G the tighter 3₁₀-helix, I the wider π-helix; E/B are β-structure, T and S are turns and bends, and '-' is everything else. DSSP derives these from the pattern of main-chain N–H···O=C hydrogen bonds, not from the sequence.

  · SS3 is a coarse helix/strand/coil call (letters a/b/c) made by the P-SEA algorithm from inter-Cα distances and dihedrals. It is less detailed than DSSP but needs only Cα positions.

Summarize the fold with a handful of shape descriptors and a per-residue structural alphabet.

  · Radius of gyration (Rg) is the root-mean-square distance of Cα atoms from their centroid — a single number for overall size and compactness. A globular domain of N residues has Rg ≈ 2.2·N^0.38 Å; an extended or disordered chain has a much larger Rg. The Cα contact count is the number of residue pairs whose Cα atoms are within 8 Å and are more than four positions apart in sequence — a standard proxy for tertiary packing density. The bounding box is the smallest axis-aligned box enclosing all Cα atoms.

  · 3Di is Foldseek's structural alphabet. Each residue is assigned one of twenty discrete states based on how its Cα sits relative to its spatial (not sequential) neighbors. Aligning 3Di strings finds structural homologs roughly as well as full 3D superposition, but orders of magnitude faster.

  · Solvent-accessible surface area (SASA) is the area in Å² traced out by the centre of a 1.4 Å probe sphere (a water molecule) rolled over the protein's van der Waals surface (Shrake–Rupley / Lee–Richards construction). Buried residues have near-zero SASA; fully exposed residues can exceed 200 Å². The total SASA scales roughly with the number of surface residues.

Ask how reliable the model is.

  · For AlphaFold models, the B-factor field carries pLDDT — the model's own estimate of local accuracy on a 0–100 scale. Regions with pLDDT<50 should be treated as essentially unmodeled; they often correspond to intrinsically disordered segments.

  · For experimental (PDB) structures, the B-factor (temperature factor) quantifies the positional spread of each atom in the crystal — a combination of thermal vibration and static disorder — in units of Å². High B-factors mark flexible loops or poorly resolved regions; low B-factors mark the rigid, well-ordered core.

  · Predicted Aligned Error (PAE) is an AlphaFold confidence matrix: entry (i, j) is the expected error in the position of residue j, in ångströms, when the prediction is superimposed on the true structure at residue i. Low PAE within a block of residues means that block is internally rigid and well-predicted; high PAE between two blocks means their relative placement is uncertain even if each block individually is confident.

Place it in context: what it resembles, what it is annotated as, and how it looks.

  · Structural nearest neighbors (via Foldseek easy-search vs the PDB). Reported per hit: target PDB id, E-value, and alignment TM-score. A TM-score above ~0.5 is the conventional threshold for 'same fold'.

  · Functional annotations link the protein to curated databases. InterPro entries identify conserved domains and families by matching the sequence against member-database signatures (Pfam, PROSITE, CDD, …). Gene Ontology (GO) terms describe molecular function, biological process, and cellular component in a controlled vocabulary. CATH places the structure in a hierarchical fold classification (Class/Architecture/Topology/Homologous-superfamily). The organism is the source species.

  · The contact map is a binary N×N matrix image: pixel (i, j) is dark where Cα_i and Cα_j are within 8 Å and |i−j|>4. Because the |i−j|>4 filter removes local helical contacts, off-diagonal stripes parallel to the main diagonal indicate parallel β-sheets; stripes perpendicular to it indicate antiparallel β-sheets. The Ramachandran plot scatters every residue's (φ, ψ) pair against the sterically allowed regions. The PAE heatmap renders the predicted-aligned-error matrix.

  · Six rendered views show the 3D structure from the faces of a cube — i.e. along ±x, ±y, ±z. Rendering representation is drawn randomly per protein from cartoon (secondary-structure ribbons), sticks (backbone bonds), or molecular surface; coloring is either N→C rainbow (blue at the N-terminus through red at the C-terminus) or one color per chain.